Protein AF-M2LVN5-F1 (afdb_monomer_lite)

Radius of gyration: 19.28 Å; chains: 1; bounding box: 51×17×52 Å

Foldseek 3Di:
DPDDDDPVRVVVVVVVVVVVVVVVQLVVLQVLLVVQPPSHPVSVVVVVSVVSSVVRVVVVVVVVVVD

InterPro domains:
  IPR011598 Myc-type, basic helix-loop-helix (bHLH) domain [PF00010] (13-59)
  IPR011598 Myc-type, basic helix-loop-helix (bHLH) domain [PS50888] (9-60)
  IPR011598 Myc-type, basic helix-loop-helix (bHLH) domain [SM00353] (15-66)
  IPR036638 Helix-loop-helix DNA-binding domain superfamily [G3DSA:4.10.280.10] (3-67)
  IPR036638 Helix-loop-helix DNA-binding domain superfamily [SSF47459] (2-65)
  IPR052207 Max-like/E-box-binding transcription factors [PTHR15741] (6-65)

pLDDT: mean 91.69, std 7.15, range [62.66, 98.06]

Sequence (67 aa):
NKPRLSDAQKKFNHIESEKKRRLAIREGYDRLASNVPGMEGQGRSEAMVLQAAVVHLKEQLAKKEEL

Organism: Baudoinia panamericana (strain UAMH 10762) (NCBI:txid717646)

Secondary structure (DSSP, 8-state):
-PPPPPHHHHHHHHHHHHHHHHHHHHHHHHHHHHHSTT-TT-TT-HHHHHHHHHHHHHHHHHHHH--

Structure (mmCIF, N/CA/C/O backbone):
data_AF-M2LVN5-F1
#
_entry.id   AF-M2LVN5-F1
#
loop_
_atom_site.group_PDB
_atom_site.id
_atom_site.type_symbol
_atom_site.label_atom_id
_atom_site.label_alt_id
_atom_site.label_comp_id
_atom_site.label_asym_id
_atom_site.label_entity_id
_atom_site.label_seq_id
_atom_site.pdbx_PDB_ins_code
_atom_site.Cartn_x
_atom_site.Cartn_y
_atom_site.Cartn_z
_atom_site.occupancy
_atom_site.B_iso_or_equiv
_atom_site.auth_seq_id
_atom_site.auth_comp_id
_atom_site.auth_asym_id
_atom_site.auth_atom_id
_atom_site.pdbx_PDB_model_num
ATOM 1 N N . ASN A 1 1 ? 35.233 -9.188 -13.730 1.00 62.66 1 ASN A N 1
ATOM 2 C CA . ASN A 1 1 ? 34.616 -8.214 -14.661 1.00 62.66 1 ASN A CA 1
ATOM 3 C C . ASN A 1 1 ? 33.205 -8.652 -15.017 1.00 62.66 1 ASN A C 1
ATOM 5 O O . ASN A 1 1 ? 33.052 -9.601 -15.771 1.00 62.66 1 ASN A O 1
ATOM 9 N N . LYS A 1 2 ? 32.173 -8.026 -14.431 1.00 67.50 2 LYS A N 1
ATOM 10 C CA . LYS A 1 2 ? 30.773 -8.325 -14.777 1.00 67.50 2 LYS A CA 1
ATOM 11 C C . LYS A 1 2 ? 30.497 -7.760 -16.179 1.00 67.50 2 LYS A C 1
ATOM 13 O O . LYS A 1 2 ? 30.742 -6.568 -16.373 1.00 67.50 2 LYS A O 1
ATOM 18 N N . PRO A 1 3 ? 30.066 -8.573 -17.158 1.00 74.00 3 PRO A N 1
ATOM 19 C CA . PRO A 1 3 ? 29.843 -8.089 -18.515 1.00 74.00 3 PRO A CA 1
ATOM 20 C C . PRO A 1 3 ? 28.777 -6.990 -18.510 1.00 74.00 3 PRO A C 1
ATOM 22 O O . PRO A 1 3 ? 27.768 -7.084 -17.805 1.00 74.00 3 PRO A O 1
ATOM 25 N N . ARG A 1 4 ? 29.022 -5.920 -19.274 1.00 78.88 4 ARG A N 1
ATOM 26 C CA . ARG A 1 4 ? 28.031 -4.862 -19.485 1.00 78.88 4 ARG A CA 1
ATOM 27 C C . ARG A 1 4 ? 26.843 -5.455 -20.239 1.00 78.88 4 ARG A C 1
ATOM 29 O O . ARG A 1 4 ? 27.026 -6.155 -21.229 1.00 78.88 4 ARG A O 1
ATOM 36 N N . LEU A 1 5 ? 25.637 -5.170 -19.755 1.00 84.19 5 LEU A N 1
ATOM 37 C CA . LEU A 1 5 ? 24.402 -5.590 -20.412 1.00 84.19 5 LEU A CA 1
ATOM 38 C C . LEU A 1 5 ? 24.306 -4.951 -21.803 1.00 84.19 5 LEU A C 1
ATOM 40 O O . LEU A 1 5 ? 24.571 -3.754 -21.945 1.00 84.19 5 LEU A O 1
ATOM 44 N N . SER A 1 6 ? 23.872 -5.731 -22.793 1.00 90.31 6 SER A N 1
ATOM 45 C CA . SER A 1 6 ? 23.445 -5.192 -24.089 1.00 90.31 6 SER A CA 1
ATOM 46 C C . SER A 1 6 ? 22.232 -4.274 -23.916 1.00 90.31 6 SER A C 1
ATOM 48 O O . SER A 1 6 ? 21.486 -4.383 -22.938 1.00 90.31 6 SER A O 1
ATOM 50 N N . ASP A 1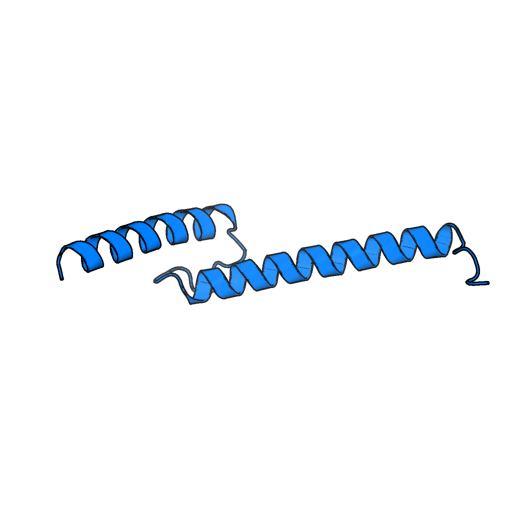 7 ? 21.987 -3.382 -24.872 1.00 89.88 7 ASP A N 1
ATOM 51 C CA . ASP A 1 7 ? 20.841 -2.470 -24.783 1.00 89.88 7 ASP A CA 1
ATOM 52 C C . ASP A 1 7 ? 19.497 -3.213 -24.842 1.00 89.88 7 ASP A C 1
ATOM 54 O O . ASP A 1 7 ? 18.553 -2.844 -24.139 1.00 89.88 7 ASP A O 1
ATOM 58 N N . ALA A 1 8 ? 19.437 -4.338 -25.564 1.00 91.31 8 ALA A N 1
ATOM 59 C CA . ALA A 1 8 ? 18.293 -5.250 -25.548 1.00 91.31 8 ALA A CA 1
ATOM 60 C C . ALA A 1 8 ? 18.043 -5.831 -24.142 1.00 91.31 8 ALA A C 1
ATOM 62 O O . ALA A 1 8 ? 16.914 -5.801 -23.650 1.00 91.31 8 ALA A O 1
ATOM 63 N N . GLN A 1 9 ? 19.097 -6.293 -23.457 1.00 91.81 9 GLN A N 1
ATOM 64 C CA . GLN A 1 9 ? 18.994 -6.799 -22.083 1.00 91.81 9 GLN A CA 1
ATOM 65 C C . GLN A 1 9 ? 18.595 -5.703 -21.089 1.00 91.81 9 GLN A C 1
ATOM 67 O O . GLN A 1 9 ? 17.778 -5.953 -20.207 1.00 91.81 9 GLN A O 1
ATOM 72 N N . LYS A 1 10 ? 19.124 -4.480 -21.225 1.00 92.38 10 LYS A N 1
ATOM 73 C CA . LYS A 1 10 ? 18.717 -3.348 -20.374 1.00 92.38 10 LYS A CA 1
ATOM 74 C C . LYS A 1 10 ? 17.231 -3.038 -20.537 1.00 92.38 10 LYS A C 1
ATOM 76 O O . LYS A 1 10 ? 16.538 -2.880 -19.535 1.00 92.38 10 LYS A O 1
ATOM 81 N N . LYS A 1 11 ? 16.734 -2.991 -21.779 1.00 94.12 11 LYS A N 1
ATOM 82 C CA . LYS A 1 11 ? 15.315 -2.747 -22.073 1.00 94.12 11 LYS A CA 1
ATOM 83 C C . LYS A 1 11 ? 14.423 -3.840 -21.482 1.00 94.12 11 LYS A C 1
ATOM 85 O O . LYS A 1 11 ? 13.421 -3.522 -20.849 1.00 94.12 11 LYS A O 1
ATOM 90 N N . PHE A 1 12 ? 14.808 -5.107 -21.637 1.00 95.12 12 PHE A N 1
ATOM 91 C CA . PHE A 1 12 ? 14.092 -6.236 -21.040 1.00 95.12 12 PHE A CA 1
ATOM 92 C C . PHE A 1 12 ? 14.052 -6.138 -19.508 1.00 95.12 12 PHE A C 1
ATOM 94 O O . PHE A 1 12 ? 12.975 -6.154 -18.916 1.00 95.12 12 PHE A O 1
ATOM 101 N N . ASN A 1 13 ? 15.207 -5.931 -18.871 1.00 95.06 13 ASN A N 1
ATOM 102 C CA . ASN A 1 13 ? 15.302 -5.806 -17.416 1.00 95.06 13 ASN A CA 1
ATOM 103 C C . ASN A 1 13 ? 14.484 -4.626 -16.880 1.00 95.06 13 ASN A C 1
ATOM 105 O O . ASN A 1 13 ? 13.871 -4.739 -15.823 1.00 95.06 13 ASN A O 1
ATOM 109 N N . HIS A 1 14 ? 14.448 -3.503 -17.602 1.00 95.94 14 HIS A N 1
ATOM 110 C CA . HIS A 1 14 ? 13.625 -2.354 -17.235 1.00 95.94 14 HIS A CA 1
ATOM 111 C C . HIS A 1 14 ? 12.130 -2.704 -17.233 1.00 95.94 14 HIS A C 1
ATOM 113 O O . HIS A 1 14 ? 11.423 -2.388 -16.278 1.00 95.94 14 HIS A O 1
ATOM 119 N N . ILE A 1 15 ? 11.646 -3.379 -18.280 1.00 96.88 15 ILE A N 1
ATOM 120 C CA . ILE A 1 15 ? 10.242 -3.803 -18.386 1.00 96.88 15 ILE A CA 1
ATOM 121 C C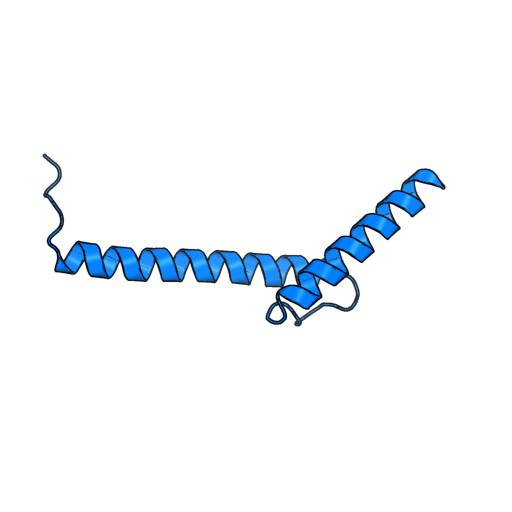 . ILE A 1 15 ? 9.880 -4.767 -17.252 1.00 96.88 15 ILE A C 1
ATOM 123 O O . ILE A 1 15 ? 8.858 -4.580 -16.596 1.00 96.88 15 ILE A O 1
ATOM 127 N N . GLU A 1 16 ? 10.719 -5.769 -16.992 1.00 97.31 16 GLU A N 1
ATOM 128 C CA . GLU A 1 16 ? 10.469 -6.750 -15.932 1.00 97.31 16 GLU A CA 1
ATOM 129 C C . GLU A 1 16 ? 10.525 -6.124 -14.533 1.00 97.31 16 GLU A C 1
ATOM 131 O O . GLU A 1 16 ? 9.672 -6.410 -13.690 1.00 97.31 16 GLU A O 1
ATOM 136 N N . SER A 1 17 ? 11.465 -5.204 -14.297 1.00 97.38 17 SER A N 1
ATOM 137 C CA . SER A 1 17 ? 11.541 -4.445 -13.045 1.00 97.38 17 SER A CA 1
ATOM 138 C C . SER A 1 17 ? 10.261 -3.643 -12.797 1.00 97.38 17 SER A C 1
ATOM 140 O O . SER A 1 17 ? 9.687 -3.704 -11.709 1.00 97.38 17 SER A O 1
ATOM 142 N N . GLU A 1 18 ? 9.751 -2.952 -13.820 1.00 98.06 18 GLU A N 1
ATOM 143 C CA . GLU A 1 18 ? 8.523 -2.165 -13.696 1.00 98.06 18 GLU A CA 1
ATOM 144 C C . GLU A 1 18 ? 7.281 -3.052 -13.522 1.00 98.06 18 GLU A C 1
ATOM 146 O O . GLU A 1 18 ? 6.412 -2.735 -12.709 1.00 98.06 18 GLU A O 1
ATOM 151 N N . LYS A 1 19 ? 7.199 -4.202 -14.207 1.00 97.94 19 LYS A N 1
ATOM 152 C CA . LYS A 1 19 ? 6.130 -5.187 -13.966 1.00 97.94 19 LYS A CA 1
ATOM 153 C C . LYS A 1 19 ? 6.131 -5.661 -12.516 1.00 97.94 19 LYS A C 1
ATOM 155 O O . LYS A 1 19 ? 5.078 -5.653 -11.880 1.00 97.94 19 LYS A O 1
ATOM 160 N N . LYS A 1 20 ? 7.302 -6.022 -11.980 1.00 98.00 20 LYS A N 1
ATOM 161 C CA . LYS A 1 20 ? 7.450 -6.455 -10.585 1.00 98.00 20 LYS A CA 1
ATOM 162 C C . LYS A 1 20 ? 7.065 -5.344 -9.610 1.00 98.00 20 LYS A C 1
ATOM 164 O O . LYS A 1 20 ? 6.329 -5.601 -8.663 1.00 98.00 20 LYS A O 1
ATOM 169 N N . ARG A 1 21 ? 7.503 -4.106 -9.863 1.00 98.06 21 ARG A N 1
ATOM 170 C CA . ARG A 1 21 ? 7.123 -2.935 -9.061 1.00 98.06 21 ARG A CA 1
ATOM 171 C C . ARG A 1 21 ? 5.605 -2.741 -9.041 1.00 98.06 21 ARG A C 1
ATOM 173 O O . ARG A 1 21 ? 5.029 -2.584 -7.970 1.00 98.06 21 ARG A O 1
ATOM 180 N N . ARG A 1 22 ? 4.945 -2.790 -10.202 1.00 96.94 22 ARG A N 1
ATOM 181 C CA . ARG A 1 22 ? 3.482 -2.644 -10.302 1.00 96.94 22 ARG A CA 1
ATOM 182 C C . ARG A 1 22 ? 2.723 -3.783 -9.631 1.00 96.94 22 ARG A C 1
ATOM 184 O O . ARG A 1 22 ? 1.683 -3.532 -9.032 1.00 96.94 22 ARG A O 1
ATOM 191 N N . LEU A 1 23 ? 3.223 -5.015 -9.725 1.00 96.50 23 LEU A N 1
ATOM 192 C CA . LEU A 1 23 ? 2.628 -6.157 -9.032 1.00 96.50 23 LEU A CA 1
ATOM 193 C C . LEU A 1 23 ? 2.682 -5.961 -7.512 1.00 96.50 23 LEU A C 1
ATOM 195 O O . LEU A 1 23 ? 1.648 -6.057 -6.863 1.00 96.50 23 LEU A O 1
ATOM 199 N N . ALA A 1 24 ? 3.844 -5.579 -6.977 1.00 96.75 24 ALA A N 1
ATOM 200 C CA . ALA A 1 24 ? 4.014 -5.330 -5.547 1.00 96.75 24 ALA A CA 1
ATOM 201 C C . ALA A 1 24 ? 3.102 -4.206 -5.023 1.00 96.75 24 ALA A C 1
ATOM 203 O O . ALA A 1 24 ? 2.561 -4.317 -3.924 1.00 96.75 24 ALA A O 1
ATOM 204 N N . ILE A 1 25 ? 2.898 -3.139 -5.809 1.00 94.75 25 ILE A N 1
ATOM 205 C CA . ILE A 1 25 ? 1.948 -2.067 -5.467 1.00 94.75 25 ILE A CA 1
ATOM 206 C C . ILE A 1 25 ? 0.522 -2.621 -5.383 1.00 94.75 25 ILE A C 1
ATOM 208 O O . ILE A 1 25 ? -0.165 -2.380 -4.395 1.00 94.75 25 ILE A O 1
ATOM 212 N N . ARG A 1 26 ? 0.094 -3.406 -6.378 1.00 94.25 26 ARG A N 1
ATOM 213 C CA . ARG A 1 26 ? -1.248 -4.005 -6.405 1.00 94.25 26 ARG A CA 1
ATOM 214 C C . ARG A 1 26 ? -1.486 -4.937 -5.220 1.00 94.25 26 ARG A C 1
ATOM 216 O O . ARG A 1 26 ? -2.485 -4.797 -4.534 1.00 94.25 26 ARG A O 1
ATOM 223 N N . GLU A 1 27 ? -0.530 -5.813 -4.926 1.00 95.12 27 GLU A N 1
ATOM 224 C CA . GLU A 1 27 ? -0.586 -6.683 -3.746 1.00 95.12 27 GLU A CA 1
ATOM 225 C C . GLU A 1 27 ? -0.617 -5.879 -2.436 1.00 95.12 27 GLU A C 1
ATOM 227 O O . GLU A 1 27 ? -1.162 -6.327 -1.430 1.00 95.12 27 GLU A O 1
ATOM 232 N N . GLY A 1 28 ? -0.003 -4.692 -2.410 1.00 94.69 28 GLY A N 1
ATOM 233 C CA . GLY A 1 28 ? -0.129 -3.745 -1.303 1.00 94.69 28 GLY A CA 1
ATOM 234 C C . GLY A 1 28 ? -1.562 -3.240 -1.132 1.00 94.69 28 GLY A C 1
ATOM 235 O O . GLY A 1 28 ? -2.085 -3.270 -0.021 1.00 94.69 28 GLY A O 1
ATOM 236 N N . TYR A 1 29 ? -2.214 -2.841 -2.225 1.00 95.50 29 TYR A N 1
ATOM 237 C CA . TYR A 1 29 ? -3.611 -2.405 -2.207 1.00 95.50 29 TYR A CA 1
ATOM 238 C C . TYR A 1 29 ? -4.588 -3.520 -1.850 1.00 95.50 29 TYR A C 1
ATOM 240 O O . TYR A 1 29 ? -5.493 -3.280 -1.058 1.00 95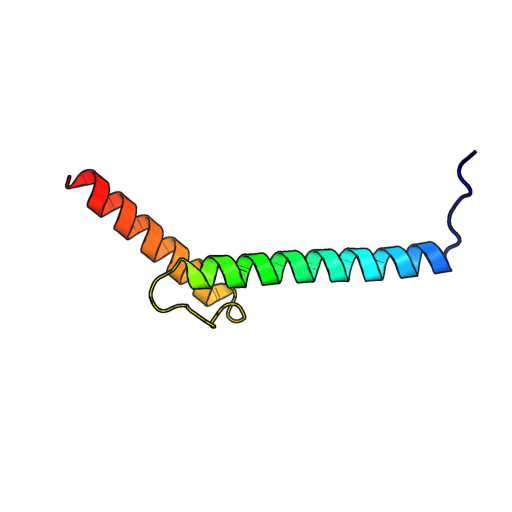.50 29 TYR A O 1
ATOM 248 N N . ASP A 1 30 ? -4.391 -4.732 -2.370 1.00 93.69 30 ASP A N 1
ATOM 249 C CA . ASP A 1 30 ? -5.235 -5.883 -2.037 1.00 93.69 30 ASP A CA 1
ATOM 250 C C . ASP A 1 30 ? -5.163 -6.194 -0.530 1.00 93.69 30 ASP A C 1
ATOM 252 O O . ASP A 1 30 ? -6.190 -6.388 0.120 1.00 93.69 30 ASP A O 1
ATOM 256 N N . ARG A 1 31 ? -3.960 -6.138 0.060 1.00 94.25 31 ARG A N 1
ATOM 257 C CA . ARG A 1 31 ? -3.768 -6.274 1.514 1.00 94.25 31 ARG A CA 1
ATOM 258 C C . ARG A 1 31 ? -4.367 -5.117 2.307 1.00 94.25 31 ARG A C 1
ATOM 260 O O . ARG A 1 31 ? -4.865 -5.324 3.408 1.00 94.25 31 ARG A O 1
ATOM 267 N N . LEU A 1 32 ? -4.297 -3.887 1.805 1.00 94.19 32 LEU A N 1
ATOM 268 C CA . LEU A 1 32 ? -4.916 -2.750 2.486 1.00 94.19 32 LEU A CA 1
ATOM 269 C C . LEU A 1 32 ? -6.444 -2.892 2.484 1.00 94.19 32 LEU A C 1
ATOM 271 O O . LEU A 1 32 ? -7.076 -2.753 3.526 1.00 94.19 32 LEU A O 1
ATOM 275 N N . ALA A 1 33 ? -7.015 -3.257 1.338 1.00 93.88 33 ALA A N 1
ATOM 276 C CA . ALA A 1 33 ? -8.437 -3.499 1.148 1.00 93.88 33 ALA A CA 1
ATOM 277 C C . ALA A 1 33 ? -8.987 -4.606 2.066 1.00 93.88 33 ALA A C 1
ATOM 279 O O . ALA A 1 33 ? -10.096 -4.466 2.569 1.00 93.88 33 ALA A O 1
ATOM 280 N N . SER A 1 34 ? -8.212 -5.661 2.350 1.00 93.81 34 SER A N 1
ATOM 281 C CA . SER A 1 34 ? -8.622 -6.713 3.295 1.00 93.81 34 SER A CA 1
ATOM 282 C C . SER A 1 34 ? -8.593 -6.280 4.767 1.00 93.81 34 SER A C 1
ATOM 284 O O . SER A 1 34 ? -9.239 -6.910 5.595 1.00 93.81 34 SER A O 1
ATOM 286 N N . ASN A 1 35 ? -7.828 -5.240 5.116 1.00 92.56 35 ASN A N 1
ATOM 287 C CA . ASN A 1 35 ? -7.744 -4.726 6.489 1.00 92.56 35 ASN A CA 1
ATOM 288 C C . ASN A 1 35 ? -8.765 -3.618 6.780 1.00 92.56 35 ASN A C 1
ATOM 290 O O . ASN A 1 35 ? -9.044 -3.336 7.942 1.00 92.56 35 ASN A O 1
ATOM 294 N N . VAL A 1 36 ? -9.298 -2.965 5.746 1.00 94.12 36 VAL A N 1
ATOM 295 C CA . VAL A 1 36 ? -10.264 -1.873 5.893 1.00 94.12 36 VAL A CA 1
ATOM 296 C C . VAL A 1 36 ? -11.684 -2.438 5.780 1.00 94.12 36 VAL A C 1
ATOM 298 O O . VAL A 1 36 ? -12.042 -2.966 4.723 1.00 94.12 36 VAL A O 1
ATOM 301 N N . PRO A 1 37 ? -12.526 -2.318 6.825 1.00 92.94 37 PRO A N 1
ATOM 302 C CA . PRO A 1 37 ? -13.895 -2.821 6.789 1.00 92.94 37 PRO A CA 1
ATOM 303 C C . PRO A 1 37 ? -14.681 -2.293 5.583 1.00 92.94 37 PRO A C 1
ATOM 305 O O . PRO A 1 37 ? -14.684 -1.096 5.301 1.00 92.94 37 PRO A O 1
ATOM 308 N N . GLY A 1 38 ? -15.351 -3.196 4.865 1.00 90.12 38 GLY A N 1
ATOM 309 C CA . GLY A 1 38 ? -16.174 -2.859 3.699 1.00 90.12 38 GLY A CA 1
ATOM 310 C C . GLY A 1 38 ? -15.412 -2.647 2.386 1.00 90.12 38 GLY A C 1
ATOM 311 O O . GLY A 1 38 ? -16.060 -2.422 1.368 1.00 90.12 38 GLY A O 1
ATOM 312 N N . MET A 1 39 ? -14.077 -2.746 2.369 1.00 92.38 39 MET A N 1
ATOM 313 C CA . MET A 1 39 ? -13.259 -2.588 1.153 1.00 92.38 39 MET A CA 1
ATOM 314 C C . MET A 1 39 ? -12.753 -3.911 0.560 1.00 92.38 39 MET A C 1
ATOM 316 O O . MET A 1 39 ? -12.016 -3.892 -0.425 1.00 92.38 39 MET A O 1
ATOM 320 N N . GLU A 1 40 ? -13.144 -5.065 1.101 1.00 89.56 40 GLU A N 1
ATOM 321 C CA . GLU A 1 40 ? -12.682 -6.367 0.608 1.00 89.56 40 GLU A CA 1
ATOM 322 C C . GLU A 1 40 ? -12.986 -6.555 -0.892 1.00 89.56 40 GLU A C 1
ATOM 324 O O . GLU A 1 40 ? -14.068 -6.237 -1.389 1.00 89.56 40 GLU A O 1
ATOM 329 N N . GLY A 1 41 ? -11.988 -7.014 -1.653 1.00 86.81 41 GLY A N 1
ATOM 330 C CA . GLY A 1 41 ? -12.084 -7.152 -3.110 1.00 86.81 41 GLY A CA 1
ATOM 331 C C . GLY A 1 41 ? -12.020 -5.837 -3.907 1.00 86.81 41 GLY A C 1
ATOM 332 O O . GLY A 1 41 ? -11.976 -5.883 -5.135 1.00 86.81 41 GLY A O 1
ATOM 333 N 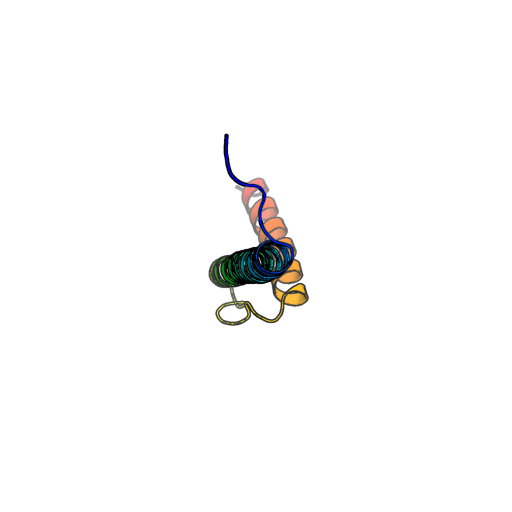N . GLN A 1 42 ? -11.948 -4.669 -3.254 1.00 86.94 42 GLN A N 1
ATOM 334 C CA . GLN A 1 42 ? -11.860 -3.352 -3.909 1.00 86.94 42 GLN A CA 1
ATOM 335 C C . GLN A 1 42 ? -10.421 -2.867 -4.146 1.00 86.94 42 GLN A C 1
ATOM 337 O O . GLN A 1 42 ? -10.217 -1.700 -4.478 1.00 86.94 42 GLN A O 1
ATOM 342 N N . GLY A 1 43 ? -9.411 -3.741 -4.054 1.00 78.56 43 GLY A N 1
ATOM 343 C CA . GLY A 1 43 ? -7.987 -3.393 -4.207 1.00 78.56 43 GLY A CA 1
ATOM 344 C C . GLY A 1 43 ? -7.602 -2.736 -5.542 1.00 78.56 43 GLY A C 1
ATOM 345 O O . GLY A 1 43 ? -6.514 -2.185 -5.679 1.00 78.56 43 GLY A O 1
ATOM 346 N N . ARG A 1 44 ? -8.501 -2.731 -6.536 1.00 84.12 44 ARG A N 1
ATOM 347 C CA . ARG A 1 44 ? -8.302 -2.035 -7.820 1.00 84.12 44 ARG A CA 1
ATOM 348 C C . ARG A 1 44 ? -8.780 -0.585 -7.843 1.00 84.12 44 ARG A C 1
ATOM 350 O O . ARG A 1 44 ? -8.378 0.156 -8.736 1.00 84.12 44 ARG A O 1
ATOM 357 N N . SER A 1 45 ? -9.586 -0.167 -6.874 1.00 88.12 45 SER A N 1
ATOM 358 C CA . SER A 1 45 ? -10.044 1.216 -6.727 1.00 88.12 45 SER A CA 1
ATOM 359 C C . SER A 1 45 ? -9.086 1.977 -5.810 1.00 88.12 45 SER A C 1
ATOM 361 O O . SER A 1 45 ? -9.447 2.342 -4.694 1.00 88.12 45 SER A O 1
ATOM 363 N N . GLU A 1 46 ? -7.849 2.199 -6.275 1.00 86.94 46 GLU A N 1
ATOM 364 C CA . GLU A 1 46 ? -6.729 2.719 -5.469 1.00 86.94 46 GLU A CA 1
ATOM 365 C C . GLU A 1 46 ? -7.112 3.940 -4.612 1.00 86.94 46 GLU A C 1
ATOM 367 O O . GLU A 1 46 ? -6.937 3.929 -3.395 1.00 86.94 46 GLU A O 1
ATOM 372 N N . ALA A 1 47 ? -7.714 4.965 -5.224 1.00 91.06 47 ALA A N 1
ATOM 373 C CA . ALA A 1 47 ? -8.114 6.185 -4.522 1.00 91.06 47 ALA A CA 1
ATOM 374 C C . ALA A 1 47 ? -9.171 5.938 -3.431 1.00 91.06 47 ALA A C 1
ATOM 376 O O . ALA A 1 47 ? -9.086 6.518 -2.349 1.00 91.06 47 ALA A O 1
ATOM 377 N N . MET A 1 48 ? -10.144 5.056 -3.688 1.00 91.50 48 MET A N 1
ATOM 378 C CA . MET A 1 48 ? -11.168 4.706 -2.699 1.00 91.50 48 MET A CA 1
ATOM 379 C C . MET A 1 48 ? -10.567 3.948 -1.520 1.00 91.50 48 MET A C 1
ATOM 381 O O . MET A 1 48 ? -10.871 4.276 -0.376 1.00 91.50 48 MET A O 1
ATOM 385 N N . VAL A 1 49 ? -9.695 2.972 -1.789 1.00 93.19 49 VAL A N 1
ATOM 386 C CA . VAL A 1 49 ? -9.047 2.173 -0.741 1.00 93.19 49 VAL A CA 1
ATOM 387 C C . VAL A 1 49 ? -8.196 3.065 0.162 1.00 93.19 49 VAL A C 1
ATOM 389 O O . VAL A 1 49 ? -8.282 2.943 1.382 1.00 93.19 49 VAL A O 1
ATOM 392 N N . LEU A 1 50 ? -7.430 4.010 -0.401 1.00 95.31 50 LEU A N 1
ATOM 393 C CA . LEU A 1 50 ? -6.659 4.971 0.401 1.00 95.31 50 LEU A CA 1
ATOM 394 C C . LEU A 1 50 ? -7.561 5.867 1.247 1.00 95.31 50 LEU A C 1
ATOM 396 O O . LEU A 1 50 ? -7.303 6.050 2.436 1.00 95.31 50 LEU A O 1
ATOM 400 N N . GLN A 1 51 ? -8.620 6.417 0.651 1.00 95.06 51 GLN A N 1
ATOM 401 C CA . GLN A 1 51 ? -9.539 7.297 1.363 1.00 95.06 51 GLN A CA 1
ATOM 402 C C . GLN A 1 51 ? -10.213 6.563 2.531 1.00 95.06 51 GLN A C 1
ATOM 404 O O . GLN A 1 51 ? -10.233 7.076 3.650 1.00 95.06 51 GLN A O 1
ATOM 409 N N . ALA A 1 52 ? -10.713 5.350 2.289 1.00 94.25 52 ALA A N 1
ATOM 410 C CA . ALA A 1 52 ? -11.340 4.514 3.306 1.00 94.25 52 ALA A CA 1
ATOM 411 C C . ALA A 1 52 ? -10.347 4.114 4.409 1.00 94.25 52 ALA A C 1
ATOM 413 O O . ALA A 1 52 ? -10.687 4.178 5.588 1.00 94.25 52 ALA A O 1
ATOM 414 N N . ALA A 1 53 ? -9.100 3.785 4.054 1.00 95.88 53 ALA A N 1
ATOM 415 C CA . ALA A 1 53 ? -8.048 3.479 5.021 1.00 95.88 53 ALA A CA 1
ATOM 416 C C . ALA A 1 53 ? -7.753 4.656 5.964 1.00 95.88 53 ALA A C 1
ATOM 418 O O . ALA A 1 53 ? -7.621 4.460 7.172 1.00 95.88 53 ALA A O 1
ATOM 419 N N . VAL A 1 54 ? -7.677 5.883 5.436 1.00 97.00 54 VAL A N 1
ATOM 420 C CA . VAL A 1 54 ? -7.448 7.089 6.249 1.00 97.00 54 VAL 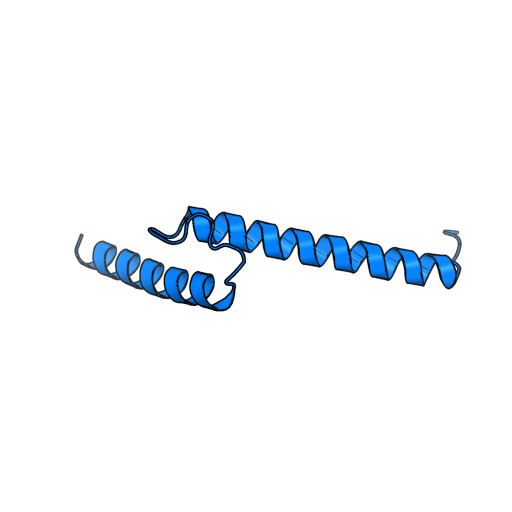A CA 1
ATOM 421 C C . VAL A 1 54 ? -8.612 7.344 7.204 1.00 97.00 54 VAL A C 1
ATOM 423 O O . VAL A 1 54 ? -8.378 7.667 8.368 1.00 97.00 54 VAL A O 1
ATOM 426 N N . VAL A 1 55 ? -9.854 7.201 6.733 1.00 96.31 55 VAL A N 1
ATOM 427 C CA . VAL A 1 55 ? -11.047 7.334 7.585 1.00 96.31 55 VAL A CA 1
ATOM 428 C C . VAL A 1 55 ? -11.013 6.293 8.701 1.00 96.31 55 VAL A C 1
ATOM 430 O O . VAL A 1 55 ? -11.097 6.656 9.872 1.00 96.31 55 VAL A O 1
ATOM 433 N N . HIS A 1 56 ? -10.776 5.028 8.353 1.00 96.31 56 HIS A N 1
ATOM 434 C CA . HIS A 1 56 ? -10.718 3.942 9.321 1.00 96.31 56 HIS A CA 1
ATOM 435 C C . HIS A 1 56 ? -9.636 4.168 10.388 1.00 96.31 56 HIS A C 1
ATOM 437 O O . HIS A 1 56 ? -9.906 4.030 11.577 1.00 96.31 56 HIS A O 1
ATOM 443 N N . LEU A 1 57 ? -8.427 4.585 9.994 1.00 96.31 57 LEU A N 1
ATOM 444 C CA . LEU A 1 57 ? -7.349 4.904 10.939 1.00 96.31 57 LEU A CA 1
ATOM 445 C C . LEU A 1 57 ? -7.738 6.018 11.918 1.00 96.31 57 LEU A C 1
ATOM 447 O O . LEU A 1 57 ? -7.455 5.902 13.108 1.00 96.31 57 LEU A O 1
ATOM 451 N N . LYS A 1 58 ? -8.400 7.078 11.441 1.00 96.62 58 LYS A N 1
ATOM 452 C CA . LYS A 1 58 ? -8.874 8.171 12.305 1.00 96.62 58 LYS A CA 1
ATOM 453 C C . LYS A 1 58 ? -9.898 7.684 13.328 1.00 96.62 58 LYS A C 1
ATOM 455 O O . LYS A 1 58 ? -9.796 8.047 14.494 1.00 96.62 58 LYS A O 1
ATOM 460 N N . GLU A 1 59 ? -10.835 6.833 12.917 1.00 95.94 59 GLU A N 1
ATOM 461 C CA . GLU A 1 59 ? -11.818 6.232 13.826 1.00 95.94 59 GLU A CA 1
ATOM 462 C C . GLU A 1 59 ? -11.157 5.347 14.889 1.00 95.94 59 GLU A C 1
ATOM 464 O O . GLU A 1 59 ? -11.543 5.395 16.053 1.00 95.94 59 GLU A O 1
ATOM 469 N N . GLN A 1 60 ? -10.153 4.544 14.513 1.00 95.75 60 GLN A N 1
ATOM 470 C CA . GLN A 1 60 ? -9.422 3.704 15.469 1.00 95.75 60 GLN A CA 1
ATOM 471 C C . GLN A 1 60 ? -8.639 4.538 16.490 1.00 95.75 60 GLN A C 1
ATOM 473 O O . GLN A 1 60 ? -8.589 4.175 17.663 1.00 95.75 60 GLN A O 1
ATOM 478 N N . LEU A 1 61 ? -8.040 5.655 16.063 1.00 96.31 61 LEU A N 1
ATOM 479 C CA . LEU A 1 61 ? -7.339 6.569 16.966 1.00 96.31 61 LEU A CA 1
ATOM 480 C C . LEU A 1 61 ? -8.299 7.234 17.956 1.00 96.31 61 LEU A C 1
ATOM 482 O O . LEU A 1 61 ? -8.017 7.211 19.148 1.00 96.31 61 LEU A O 1
ATOM 486 N N . ALA A 1 62 ? -9.450 7.730 17.492 1.00 95.88 62 ALA A N 1
ATOM 487 C CA . ALA A 1 62 ? -10.463 8.323 18.367 1.00 95.88 62 ALA A CA 1
ATOM 488 C C . ALA A 1 62 ? -10.977 7.317 19.413 1.00 95.88 62 ALA A C 1
ATOM 490 O O . ALA A 1 62 ? -10.984 7.609 20.603 1.00 95.88 62 ALA A O 1
ATOM 491 N N . LYS A 1 63 ? -11.294 6.083 18.993 1.00 94.38 63 LYS A N 1
ATOM 492 C CA . LYS A 1 63 ? -11.705 5.007 19.916 1.00 94.38 63 LYS A CA 1
ATOM 493 C C . LYS A 1 63 ? -10.656 4.697 20.979 1.00 94.38 63 LYS A C 1
ATOM 495 O O . LYS A 1 63 ? -11.009 4.304 22.082 1.00 94.38 63 LYS A O 1
ATOM 500 N N . LYS A 1 64 ? -9.370 4.828 20.645 1.00 93.88 64 LYS A N 1
ATOM 501 C CA . LYS A 1 64 ? -8.276 4.605 21.592 1.00 93.88 64 LYS A CA 1
ATOM 502 C C . LYS A 1 64 ? -8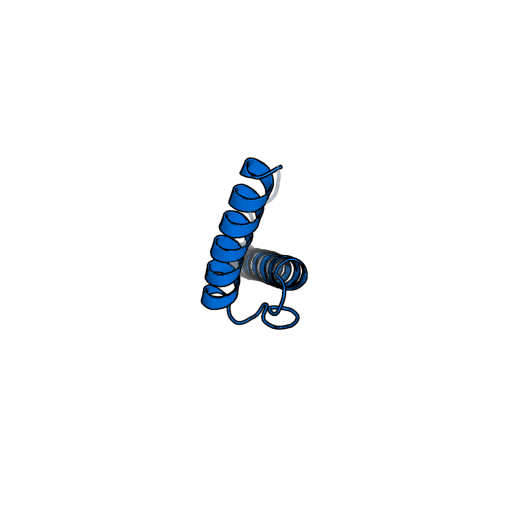.167 5.726 22.629 1.00 93.88 64 LYS A C 1
ATOM 504 O O . LYS A 1 64 ? -7.721 5.450 23.731 1.00 93.88 64 LYS A O 1
ATOM 509 N N . GLU A 1 65 ? -8.523 6.960 22.283 1.00 90.06 65 GLU A N 1
ATOM 510 C CA . GLU A 1 65 ? -8.509 8.098 23.215 1.00 90.06 65 GLU A CA 1
ATOM 511 C C . GLU A 1 65 ? -9.693 8.075 24.195 1.00 90.06 65 GLU A C 1
ATOM 513 O O . GLU A 1 65 ? -9.607 8.661 25.271 1.00 90.06 65 GLU A O 1
ATOM 518 N N . GLU A 1 66 ? -10.779 7.386 23.837 1.00 85.88 66 GLU A N 1
ATOM 519 C CA . GLU A 1 66 ? -11.968 7.191 24.680 1.00 85.88 66 GLU A CA 1
ATOM 520 C C . GLU A 1 66 ? -11.855 6.005 25.665 1.00 85.88 66 GLU A C 1
ATOM 522 O O . GLU A 1 66 ? -12.725 5.849 26.524 1.00 85.88 66 GLU A O 1
ATOM 527 N N . LEU A 1 67 ? -10.812 5.173 25.537 1.00 72.00 67 LEU A N 1
ATOM 528 C CA . LEU A 1 67 ? -10.515 4.004 26.384 1.00 72.00 67 LEU A CA 1
ATOM 529 C C . LEU A 1 67 ? -9.513 4.340 27.494 1.00 72.00 67 LEU A C 1
ATOM 531 O O . LEU A 1 67 ? -9.718 3.834 28.621 1.00 72.00 67 LEU A O 1
#